Protein AF-A0A496Y5Y2-F1 (afdb_monomer)

pLDDT: mean 80.17, std 17.06, range [44.28, 97.12]

Nearest PDB structures (foldseek):
  6gow-assembly1_E  TM=5.289E-01  e=1.680E+00  Bacillus subtilis
  7vvz-assembly1_V  TM=5.048E-01  e=4.581E+00  Saccharomyces cerevisiae S288C
  5j9q-assembly1_H  TM=4.798E-01  e=9.865E+00  Saccharomyces cerevisiae S288C

Structure (mmCIF, N/CA/C/O backbone):
data_AF-A0A496Y5Y2-F1
#
_entry.id   AF-A0A496Y5Y2-F1
#
loop_
_atom_site.group_PDB
_atom_site.id
_atom_site.type_symbol
_atom_site.label_atom_id
_atom_site.label_alt_id
_atom_site.label_comp_id
_atom_site.label_asym_id
_atom_site.label_entity_id
_atom_site.label_seq_id
_atom_site.pdbx_PDB_ins_code
_atom_site.Cartn_x
_atom_site.Cartn_y
_atom_site.Cartn_z
_atom_site.occupancy
_atom_site.B_iso_or_equiv
_atom_site.auth_seq_id
_atom_site.auth_comp_id
_atom_site.auth_asym_id
_atom_site.auth_atom_id
_atom_site.pdbx_PDB_model_num
ATOM 1 N N . MET A 1 1 ? 45.580 12.566 -10.967 1.00 48.00 1 MET A N 1
ATOM 2 C CA . MET A 1 1 ? 44.424 12.598 -10.043 1.00 48.00 1 MET A CA 1
ATOM 3 C C . MET A 1 1 ? 43.063 12.927 -10.714 1.00 48.00 1 MET A C 1
ATOM 5 O O . MET A 1 1 ? 42.187 13.464 -10.059 1.00 48.00 1 MET A O 1
ATOM 9 N N . ARG A 1 2 ? 42.822 12.615 -12.010 1.00 55.28 2 ARG A N 1
ATOM 10 C CA . ARG A 1 2 ? 41.532 12.901 -12.714 1.00 55.28 2 ARG A CA 1
ATOM 11 C C . ARG A 1 2 ? 40.788 11.663 -13.256 1.00 55.28 2 ARG A C 1
ATOM 13 O O . ARG A 1 2 ? 39.727 11.809 -13.854 1.00 55.28 2 ARG A O 1
ATOM 20 N N . ARG A 1 3 ? 41.338 10.453 -13.093 1.00 49.59 3 ARG A N 1
ATOM 21 C CA . ARG A 1 3 ? 40.754 9.206 -13.633 1.00 49.59 3 ARG A CA 1
ATOM 22 C C . ARG A 1 3 ? 39.853 8.472 -12.635 1.00 49.59 3 ARG A C 1
ATOM 24 O O . ARG A 1 3 ? 38.839 7.930 -13.057 1.00 49.59 3 ARG A O 1
ATOM 31 N N . GLU A 1 4 ? 40.153 8.545 -11.341 1.00 50.28 4 GLU A N 1
ATOM 32 C CA . GLU A 1 4 ? 39.349 7.911 -10.281 1.00 50.28 4 GLU A CA 1
ATOM 33 C C . GLU A 1 4 ? 37.939 8.517 -10.192 1.00 50.28 4 GLU A C 1
ATOM 35 O O . GLU A 1 4 ? 36.958 7.790 -10.121 1.00 50.28 4 GLU A O 1
ATOM 40 N N . SER A 1 5 ? 37.800 9.833 -10.384 1.00 59.66 5 SER A N 1
ATOM 41 C CA . SER A 1 5 ? 36.500 10.525 -10.323 1.00 59.66 5 SER A CA 1
ATOM 42 C C . SER A 1 5 ? 35.500 10.113 -11.424 1.00 59.66 5 SER A C 1
ATOM 44 O O . SER A 1 5 ? 34.290 10.183 -11.217 1.00 59.66 5 SER A O 1
ATOM 46 N N . ARG A 1 6 ? 35.969 9.638 -12.592 1.00 56.00 6 ARG A N 1
ATOM 47 C CA . ARG A 1 6 ? 35.088 9.111 -13.660 1.00 56.00 6 ARG A CA 1
ATOM 48 C C . ARG A 1 6 ? 34.691 7.653 -13.433 1.00 56.00 6 ARG A C 1
ATOM 50 O O . ARG A 1 6 ? 33.589 7.277 -13.816 1.00 56.00 6 ARG A O 1
ATOM 57 N N . ALA A 1 7 ? 35.575 6.851 -12.841 1.00 55.88 7 ALA A N 1
ATOM 58 C CA . ALA A 1 7 ? 35.270 5.471 -12.477 1.00 55.88 7 ALA A CA 1
ATOM 59 C C . ALA A 1 7 ? 34.274 5.425 -11.307 1.00 55.88 7 ALA A C 1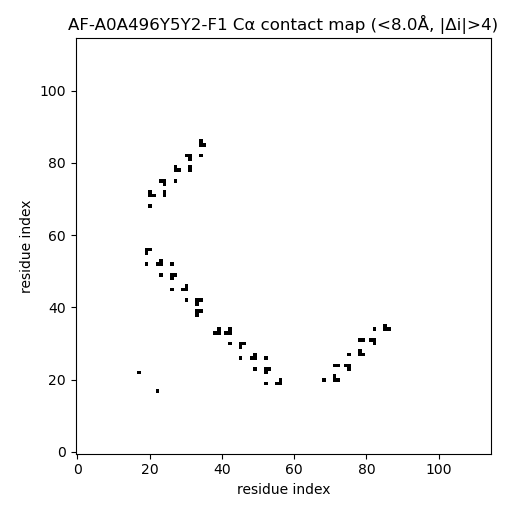
ATOM 61 O O . ALA A 1 7 ? 33.319 4.662 -11.375 1.00 55.88 7 ALA A O 1
ATOM 62 N N . GLU A 1 8 ? 34.420 6.313 -10.317 1.00 56.53 8 GLU A N 1
ATOM 63 C CA . GLU A 1 8 ? 33.485 6.453 -9.193 1.00 56.53 8 GLU A CA 1
ATOM 64 C C . GLU A 1 8 ? 32.102 6.938 -9.656 1.00 56.53 8 GLU A C 1
ATOM 66 O O . GLU A 1 8 ? 31.092 6.343 -9.293 1.00 56.53 8 GLU A O 1
ATOM 71 N N . LYS A 1 9 ? 32.042 7.949 -10.543 1.00 53.91 9 LYS A N 1
ATOM 72 C CA . LYS A 1 9 ? 30.776 8.404 -11.152 1.00 53.91 9 LYS A CA 1
ATOM 73 C C . LYS A 1 9 ? 30.080 7.302 -11.943 1.00 53.91 9 LYS A C 1
ATOM 75 O O . LYS A 1 9 ? 28.887 7.107 -11.766 1.00 53.91 9 LYS A O 1
ATOM 80 N N . ARG A 1 10 ? 30.824 6.542 -12.755 1.00 51.69 10 ARG A N 1
ATOM 81 C CA . ARG A 1 10 ? 30.268 5.395 -13.486 1.00 51.69 10 ARG A CA 1
ATOM 82 C C . ARG A 1 10 ? 29.824 4.276 -12.555 1.00 51.69 10 ARG A C 1
ATOM 84 O O . ARG A 1 10 ? 28.819 3.649 -12.828 1.00 51.69 10 ARG A O 1
ATOM 91 N N . LYS A 1 11 ? 30.529 4.030 -11.451 1.00 46.38 11 LYS A N 1
ATOM 92 C CA . LYS A 1 11 ? 30.129 3.046 -10.435 1.00 46.38 11 LYS A CA 1
ATOM 93 C C . LYS A 1 11 ? 28.851 3.479 -9.704 1.00 46.38 11 LYS A C 1
ATOM 95 O O . LYS A 1 11 ? 28.017 2.632 -9.413 1.00 46.38 11 LYS A O 1
ATOM 100 N N . MET A 1 12 ? 28.665 4.784 -9.483 1.00 46.72 12 MET A N 1
ATOM 101 C CA . MET A 1 12 ? 27.415 5.377 -8.989 1.00 46.72 12 MET A CA 1
ATOM 102 C C . MET A 1 12 ? 26.275 5.290 -10.021 1.00 46.72 12 MET A C 1
ATOM 104 O O . MET A 1 12 ? 25.156 4.955 -9.646 1.00 46.72 12 MET A O 1
ATOM 108 N N . GLU A 1 13 ? 26.564 5.520 -11.308 1.00 47.47 13 GLU A N 1
ATOM 109 C CA . GLU A 1 13 ? 25.624 5.344 -12.434 1.00 47.47 13 GLU A CA 1
ATOM 110 C C . GLU A 1 13 ? 25.242 3.861 -12.651 1.00 47.47 13 GLU A C 1
ATOM 112 O O . GLU A 1 13 ? 24.101 3.538 -12.949 1.00 47.47 13 GLU A O 1
ATOM 117 N N . LEU A 1 14 ? 26.170 2.927 -12.414 1.00 45.72 14 LEU A N 1
ATOM 118 C CA . LEU A 1 14 ? 25.931 1.477 -12.473 1.00 45.72 14 LEU A CA 1
ATOM 119 C C . LEU A 1 14 ? 25.177 0.935 -11.245 1.00 45.72 14 LEU A C 1
ATOM 121 O O . LEU A 1 14 ? 24.518 -0.096 -11.341 1.00 45.72 14 LEU A O 1
ATOM 125 N N . LEU A 1 15 ? 25.243 1.619 -10.098 1.00 44.66 15 LEU A N 1
ATOM 126 C CA . LEU A 1 15 ? 24.395 1.341 -8.929 1.00 44.66 15 LEU A CA 1
ATOM 127 C C . LEU A 1 15 ? 22.979 1.933 -9.076 1.00 44.66 15 LEU A C 1
ATOM 129 O O . LEU A 1 15 ? 22.099 1.595 -8.288 1.00 44.66 15 LEU A O 1
ATOM 133 N N . THR A 1 16 ? 22.751 2.781 -10.085 1.00 45.88 16 THR A N 1
ATOM 134 C CA . THR A 1 16 ? 21.462 3.425 -10.401 1.00 45.88 16 THR A CA 1
ATOM 135 C C . THR A 1 16 ? 20.723 2.776 -11.574 1.00 45.88 16 THR A C 1
ATOM 137 O O . THR A 1 16 ? 19.763 3.348 -12.075 1.00 45.88 16 THR A O 1
ATOM 140 N N . ASP A 1 17 ? 21.084 1.552 -11.967 1.00 54.47 17 ASP A N 1
ATOM 141 C CA . ASP A 1 17 ? 20.386 0.818 -13.037 1.00 54.47 17 ASP A CA 1
ATOM 142 C C . ASP A 1 17 ? 19.315 -0.154 -12.493 1.00 54.47 17 ASP A C 1
ATOM 144 O O . ASP A 1 17 ? 19.010 -1.209 -13.056 1.00 54.47 17 ASP A O 1
ATOM 148 N N . ILE A 1 18 ? 18.734 0.171 -11.332 1.00 62.22 18 ILE A N 1
ATOM 149 C CA . ILE A 1 18 ? 17.501 -0.479 -10.888 1.00 62.22 18 ILE A CA 1
ATOM 150 C C . ILE A 1 18 ? 16.373 0.173 -11.678 1.00 62.22 18 ILE A C 1
ATOM 152 O O . ILE A 1 18 ? 16.084 1.352 -11.489 1.00 62.22 18 ILE A O 1
ATOM 156 N N . SER A 1 19 ? 15.731 -0.609 -12.553 1.00 78.56 19 SER A N 1
ATOM 157 C CA . SER A 1 19 ? 14.533 -0.178 -13.280 1.00 78.56 19 SER A CA 1
ATOM 158 C C . SER A 1 19 ? 13.595 0.597 -12.340 1.00 78.56 19 SER A C 1
ATOM 160 O O . SER A 1 19 ? 13.267 0.071 -11.271 1.00 78.56 19 SER A O 1
ATOM 162 N N . PRO A 1 20 ? 13.110 1.791 -12.720 1.00 84.94 20 PRO A N 1
ATOM 163 C CA . PRO A 1 20 ? 12.213 2.593 -11.886 1.00 84.94 20 PRO A CA 1
ATOM 164 C C . PRO A 1 20 ? 11.000 1.799 -11.372 1.00 84.94 20 PRO A C 1
ATOM 166 O O . PRO A 1 20 ? 10.566 1.962 -10.234 1.00 84.94 20 PRO A O 1
ATOM 169 N N . TYR A 1 21 ? 10.503 0.861 -12.184 1.00 88.00 21 TYR A N 1
ATOM 170 C CA . TYR A 1 21 ? 9.417 -0.055 -11.830 1.00 88.00 21 TYR A CA 1
ATOM 171 C C . TYR A 1 21 ? 9.813 -1.088 -10.774 1.00 88.00 21 TYR A C 1
ATOM 173 O O . TYR A 1 21 ? 8.991 -1.472 -9.949 1.00 88.00 21 TYR A O 1
ATOM 181 N N . ARG A 1 22 ? 11.067 -1.543 -10.775 1.00 88.62 22 ARG A N 1
ATOM 182 C CA . ARG A 1 22 ? 11.581 -2.454 -9.749 1.00 88.62 22 ARG A CA 1
ATOM 183 C C . ARG A 1 22 ? 11.719 -1.742 -8.406 1.00 88.62 22 ARG A C 1
ATOM 185 O O . ARG A 1 22 ? 11.389 -2.337 -7.386 1.00 88.62 22 ARG A O 1
ATOM 192 N N . GLU A 1 23 ? 12.141 -0.479 -8.408 1.00 90.38 23 GLU A N 1
ATOM 193 C CA . GLU A 1 23 ? 12.161 0.331 -7.187 1.00 90.38 23 GLU A CA 1
ATOM 194 C C . GLU A 1 23 ? 10.740 0.595 -6.673 1.00 90.38 23 GLU A C 1
ATOM 196 O O . GLU A 1 23 ? 10.469 0.377 -5.496 1.00 90.38 23 GLU A O 1
ATOM 201 N N . LEU A 1 24 ? 9.795 0.962 -7.548 1.00 92.75 24 LEU A N 1
ATOM 202 C CA . LEU A 1 24 ? 8.393 1.129 -7.153 1.00 92.75 24 LEU A CA 1
ATOM 203 C C . LEU A 1 24 ? 7.793 -0.162 -6.573 1.00 92.75 24 LEU A C 1
ATOM 205 O O . LEU A 1 24 ? 7.074 -0.108 -5.574 1.00 92.75 24 LEU A O 1
ATOM 209 N N . LEU A 1 25 ? 8.099 -1.318 -7.169 1.00 93.62 25 LEU A N 1
ATOM 210 C CA . LEU A 1 25 ? 7.681 -2.616 -6.642 1.00 93.62 25 LEU A CA 1
ATOM 211 C C . LEU A 1 25 ? 8.241 -2.850 -5.238 1.00 93.62 25 LEU A C 1
ATOM 213 O O . LEU A 1 25 ? 7.461 -3.112 -4.329 1.00 93.62 25 LEU A O 1
ATOM 217 N N . ARG A 1 26 ? 9.552 -2.661 -5.045 1.00 94.38 26 ARG A N 1
ATOM 218 C CA . ARG A 1 26 ? 10.209 -2.803 -3.738 1.00 94.38 26 ARG A CA 1
ATOM 219 C C . ARG A 1 26 ? 9.544 -1.929 -2.672 1.00 94.38 26 ARG A C 1
ATOM 221 O O . ARG A 1 26 ? 9.210 -2.419 -1.602 1.00 94.38 26 ARG A O 1
ATOM 228 N N . ARG A 1 27 ? 9.278 -0.655 -2.981 1.00 95.25 27 ARG A N 1
ATOM 229 C CA . ARG A 1 27 ? 8.580 0.263 -2.059 1.00 95.25 27 ARG A CA 1
ATOM 230 C C . ARG A 1 27 ? 7.139 -0.151 -1.778 1.00 95.25 27 ARG A C 1
ATOM 232 O O . ARG A 1 27 ? 6.636 0.067 -0.683 1.00 95.25 27 ARG A O 1
ATOM 239 N N . THR A 1 28 ? 6.459 -0.737 -2.758 1.00 95.81 28 THR A N 1
ATOM 240 C CA . THR A 1 28 ? 5.088 -1.234 -2.575 1.00 95.81 28 THR A CA 1
ATOM 241 C C . THR A 1 28 ? 5.064 -2.486 -1.695 1.00 95.81 28 THR A C 1
ATOM 243 O O . THR A 1 28 ? 4.176 -2.609 -0.857 1.00 95.81 28 THR A O 1
ATOM 246 N N . GLU A 1 29 ? 6.059 -3.367 -1.823 1.00 96.44 29 GLU A N 1
ATOM 247 C CA . GLU A 1 29 ? 6.254 -4.530 -0.947 1.00 96.44 29 GLU A CA 1
ATOM 248 C C . GLU A 1 29 ? 6.593 -4.097 0.498 1.00 96.44 29 GLU A C 1
ATOM 250 O O . GLU A 1 29 ? 6.011 -4.637 1.434 1.00 96.44 29 GLU A O 1
ATOM 255 N N . GLU A 1 30 ? 7.429 -3.066 0.695 1.00 95.88 30 GLU A N 1
ATOM 256 C CA . GLU A 1 30 ? 7.711 -2.478 2.023 1.00 95.88 30 GLU A CA 1
ATOM 257 C C . GLU A 1 30 ? 6.439 -1.938 2.705 1.00 95.88 30 GLU A C 1
ATOM 259 O O . GLU A 1 30 ? 6.203 -2.186 3.887 1.00 95.88 30 GLU A O 1
ATOM 264 N N . VAL A 1 31 ? 5.584 -1.223 1.960 1.00 96.19 31 VAL A N 1
ATOM 265 C CA . VAL A 1 31 ? 4.291 -0.732 2.473 1.00 96.19 31 VAL A CA 1
ATOM 266 C C . VAL A 1 31 ? 3.367 -1.893 2.843 1.00 96.19 31 VAL A C 1
ATOM 268 O O . VAL A 1 31 ? 2.705 -1.839 3.879 1.00 96.19 31 VAL A O 1
ATOM 271 N N . LEU A 1 32 ? 3.314 -2.936 2.012 1.00 95.81 32 LEU A N 1
ATOM 272 C CA . LEU A 1 32 ? 2.495 -4.115 2.278 1.00 95.81 32 LEU A CA 1
ATOM 273 C C . LEU A 1 32 ? 2.932 -4.812 3.567 1.00 95.81 32 LEU A C 1
ATOM 275 O O . LEU A 1 32 ? 2.092 -5.080 4.422 1.00 95.81 32 LEU A O 1
ATOM 279 N N . GLN A 1 33 ? 4.234 -5.042 3.727 1.00 95.62 33 GLN A N 1
ATOM 280 C CA . GLN A 1 33 ? 4.791 -5.660 4.925 1.00 95.62 33 GLN A CA 1
ATOM 281 C C . GLN A 1 33 ? 4.470 -4.837 6.180 1.00 95.62 33 GLN A C 1
ATOM 283 O O . GLN A 1 33 ? 3.973 -5.378 7.160 1.00 95.62 33 GLN A O 1
ATOM 288 N N . CYS A 1 34 ? 4.654 -3.516 6.124 1.00 94.38 34 CYS A N 1
ATOM 289 C CA . CYS A 1 34 ? 4.297 -2.610 7.217 1.00 94.38 34 CYS A CA 1
ATOM 290 C C . CYS A 1 34 ? 2.807 -2.717 7.606 1.00 94.38 34 CYS A C 1
ATOM 292 O O . CYS A 1 34 ? 2.467 -2.733 8.792 1.00 94.38 34 CYS A O 1
ATOM 294 N N . LEU A 1 35 ? 1.904 -2.847 6.625 1.00 92.88 35 LEU A N 1
ATOM 295 C CA . LEU A 1 35 ? 0.476 -3.047 6.884 1.00 92.88 35 LEU A CA 1
ATOM 296 C C . LEU A 1 35 ? 0.175 -4.403 7.533 1.00 92.88 35 LEU A C 1
ATOM 298 O O . LEU A 1 35 ? -0.677 -4.447 8.423 1.00 92.88 35 LEU A O 1
ATOM 302 N N . GLU A 1 36 ? 0.846 -5.471 7.098 1.00 93.25 36 GLU A N 1
ATOM 303 C CA . GLU A 1 36 ? 0.702 -6.831 7.639 1.00 93.25 36 GLU A CA 1
ATOM 304 C C . GLU A 1 36 ? 1.242 -6.946 9.071 1.00 93.25 36 GLU A C 1
ATOM 306 O O . GLU A 1 36 ? 0.613 -7.583 9.913 1.00 93.25 36 GLU A O 1
ATOM 311 N N . GLU A 1 37 ? 2.363 -6.286 9.363 1.00 93.62 37 GLU A N 1
ATOM 312 C CA . GLU A 1 37 ? 3.009 -6.286 10.681 1.00 93.62 37 GLU A CA 1
ATOM 313 C C . GLU A 1 37 ? 2.366 -5.299 11.670 1.00 93.62 37 GLU A C 1
ATOM 315 O O . GLU A 1 37 ? 2.613 -5.375 12.871 1.00 93.62 37 GLU A O 1
ATOM 320 N N . GLY A 1 38 ? 1.511 -4.388 11.193 1.00 88.25 38 GLY A N 1
ATOM 321 C CA . GLY A 1 38 ? 0.845 -3.409 12.056 1.00 88.25 38 GLY A CA 1
ATOM 322 C C . GLY A 1 38 ? 1.734 -2.235 12.472 1.00 88.25 38 GLY A C 1
ATOM 323 O O . GLY A 1 38 ? 1.407 -1.539 13.430 1.00 88.25 38 GLY A O 1
ATOM 324 N N . GLU A 1 39 ? 2.837 -1.987 11.764 1.00 91.38 39 GLU A N 1
ATOM 325 C CA . GLU A 1 39 ? 3.789 -0.913 12.070 1.00 91.38 39 GLU A CA 1
ATOM 326 C C . GLU A 1 39 ? 3.305 0.462 11.565 1.00 91.38 39 GLU A C 1
ATOM 328 O O . GLU A 1 39 ? 3.992 1.150 10.803 1.00 91.38 39 GLU A O 1
ATOM 333 N N . ASP A 1 40 ? 2.108 0.880 11.980 1.00 85.81 40 ASP A N 1
ATOM 334 C CA . ASP A 1 40 ? 1.414 2.051 11.424 1.00 85.81 40 ASP A CA 1
ATOM 335 C C . ASP A 1 40 ? 2.211 3.366 11.582 1.00 85.81 40 ASP A C 1
ATOM 337 O O . ASP A 1 40 ? 2.079 4.279 10.765 1.00 85.81 40 ASP A O 1
ATOM 341 N N . GLU A 1 41 ? 3.108 3.449 12.571 1.00 89.81 41 GLU A N 1
ATOM 342 C CA . GLU A 1 41 ? 4.010 4.591 12.791 1.00 89.81 41 GLU A CA 1
ATOM 343 C C . GLU A 1 41 ? 4.953 4.855 11.605 1.00 89.81 41 GLU A C 1
ATOM 345 O O . GLU A 1 41 ? 5.280 6.006 11.307 1.00 89.81 41 GLU A O 1
ATOM 350 N N . LYS A 1 42 ? 5.377 3.800 10.895 1.00 92.25 42 LYS A N 1
ATOM 351 C CA . LYS A 1 42 ? 6.293 3.901 9.744 1.00 92.25 42 LYS A CA 1
ATOM 352 C C . LYS A 1 42 ? 5.550 4.074 8.418 1.00 92.25 42 LYS A C 1
ATOM 354 O O . LYS A 1 42 ? 6.159 4.455 7.416 1.00 92.25 42 LYS A O 1
ATOM 359 N N . LEU A 1 43 ? 4.237 3.837 8.401 1.00 92.19 43 LEU A N 1
ATOM 360 C CA . LEU A 1 43 ? 3.432 3.787 7.181 1.00 92.19 43 LEU A CA 1
ATOM 361 C C . LEU A 1 43 ? 3.465 5.105 6.397 1.00 92.19 43 LEU A C 1
ATOM 363 O O . LEU A 1 43 ? 3.614 5.093 5.177 1.00 92.19 43 LEU A O 1
ATOM 367 N N . ALA A 1 44 ? 3.367 6.246 7.084 1.00 92.38 44 ALA A N 1
ATOM 368 C CA . ALA A 1 44 ? 3.377 7.560 6.437 1.00 92.38 44 ALA A CA 1
ATOM 369 C C . ALA A 1 44 ? 4.691 7.828 5.684 1.00 92.38 44 ALA A C 1
ATOM 371 O O . ALA A 1 44 ? 4.669 8.309 4.552 1.00 92.38 44 ALA A O 1
ATOM 372 N N . PHE A 1 45 ? 5.822 7.461 6.292 1.00 94.94 45 PHE A N 1
ATOM 373 C CA . PHE A 1 45 ? 7.143 7.589 5.682 1.00 94.94 45 PHE A CA 1
ATOM 374 C C . PHE A 1 45 ? 7.281 6.687 4.447 1.00 94.94 45 PHE A C 1
ATOM 376 O O . PHE A 1 45 ? 7.679 7.151 3.380 1.00 94.94 45 PHE A O 1
ATOM 383 N N . LEU A 1 46 ? 6.879 5.417 4.555 1.00 94.62 46 LEU A N 1
ATOM 384 C CA . LEU A 1 46 ? 6.956 4.464 3.442 1.00 94.62 46 LEU A CA 1
ATOM 385 C C . LEU A 1 46 ? 6.040 4.849 2.270 1.00 94.62 46 LEU A C 1
ATOM 387 O O . LEU A 1 46 ? 6.405 4.671 1.105 1.00 94.62 46 LEU A O 1
ATOM 391 N N . LEU A 1 47 ? 4.862 5.413 2.554 1.00 94.50 47 LEU A N 1
ATOM 392 C CA . LEU A 1 47 ? 3.959 5.929 1.525 1.00 94.50 47 LEU A CA 1
ATOM 393 C C . LEU A 1 47 ? 4.559 7.122 0.773 1.00 94.50 47 LEU A C 1
ATOM 395 O O . LEU A 1 47 ? 4.374 7.210 -0.444 1.00 94.50 47 LEU A O 1
ATOM 399 N N . ASP A 1 48 ? 5.281 8.011 1.460 1.00 94.69 48 ASP A N 1
ATOM 400 C CA . ASP A 1 48 ? 5.970 9.132 0.815 1.00 94.69 48 ASP A CA 1
ATOM 401 C C . ASP A 1 48 ? 7.126 8.647 -0.072 1.00 94.69 48 ASP A C 1
ATOM 403 O O . ASP A 1 48 ? 7.197 9.004 -1.248 1.00 94.69 48 ASP A O 1
ATOM 407 N N . GLU A 1 49 ? 7.952 7.721 0.423 1.00 94.25 49 GLU A N 1
ATOM 408 C CA . GLU A 1 49 ? 9.021 7.085 -0.360 1.00 94.25 49 GLU A CA 1
ATOM 409 C C . GLU A 1 49 ? 8.475 6.390 -1.619 1.00 94.25 49 GLU A C 1
ATOM 411 O O . GLU A 1 49 ? 8.985 6.579 -2.731 1.00 94.25 49 GLU A O 1
ATOM 416 N N . ARG A 1 50 ? 7.378 5.632 -1.482 1.00 94.88 50 ARG A N 1
ATOM 417 C CA . ARG A 1 50 ? 6.691 5.002 -2.618 1.00 94.88 50 ARG A CA 1
ATOM 418 C C . ARG A 1 50 ? 6.151 6.046 -3.598 1.00 94.88 50 ARG A C 1
ATOM 420 O O . ARG A 1 50 ? 6.267 5.869 -4.814 1.00 94.88 50 ARG A O 1
ATOM 427 N N . ARG A 1 51 ? 5.565 7.139 -3.099 1.00 94.50 51 ARG A N 1
ATOM 428 C CA . ARG A 1 51 ? 5.069 8.243 -3.933 1.00 94.50 51 ARG A CA 1
ATOM 429 C C . ARG A 1 51 ? 6.206 8.888 -4.718 1.00 94.50 51 ARG A C 1
ATOM 431 O O . ARG A 1 51 ? 6.040 9.138 -5.910 1.00 94.50 51 ARG A O 1
ATOM 438 N N . ASN A 1 52 ? 7.355 9.111 -4.089 1.00 92.00 52 ASN A N 1
ATOM 439 C CA . ASN A 1 52 ? 8.537 9.665 -4.741 1.00 92.00 52 ASN A CA 1
ATOM 440 C C . ASN A 1 52 ? 9.037 8.741 -5.864 1.00 92.00 52 ASN A C 1
ATOM 442 O O . ASN A 1 52 ? 9.275 9.211 -6.979 1.00 92.00 52 ASN A O 1
ATOM 446 N N . ALA A 1 53 ? 9.085 7.424 -5.629 1.00 90.06 53 ALA A N 1
ATOM 447 C CA . ALA A 1 53 ? 9.420 6.439 -6.660 1.00 90.06 53 ALA A CA 1
ATOM 448 C C . ALA A 1 53 ? 8.439 6.471 -7.850 1.00 90.06 53 ALA A C 1
ATOM 450 O O . ALA A 1 53 ? 8.861 6.469 -9.008 1.00 90.06 53 ALA A O 1
ATOM 451 N N . PHE A 1 54 ? 7.133 6.577 -7.584 1.00 91.19 54 PHE A N 1
ATOM 452 C CA . PHE A 1 54 ? 6.116 6.710 -8.631 1.00 91.19 54 PHE A CA 1
ATOM 453 C C . PHE A 1 54 ? 6.271 8.010 -9.433 1.00 91.19 54 PHE A C 1
ATOM 455 O O . PHE A 1 54 ? 6.255 7.993 -10.663 1.00 91.19 54 PHE A O 1
ATOM 462 N N . MET A 1 55 ? 6.488 9.141 -8.757 1.00 91.00 55 MET A N 1
ATOM 463 C CA . MET A 1 55 ? 6.689 10.431 -9.424 1.00 91.00 55 MET A CA 1
ATOM 464 C C . MET A 1 55 ? 7.937 10.436 -10.309 1.00 91.00 55 MET A C 1
ATOM 466 O O . MET A 1 55 ? 7.928 11.075 -11.361 1.00 91.00 55 MET A O 1
ATOM 470 N N . ASN A 1 56 ? 8.989 9.709 -9.927 1.00 86.31 56 ASN A N 1
ATOM 471 C CA . ASN A 1 56 ? 10.179 9.543 -10.760 1.00 86.31 56 ASN A CA 1
ATOM 472 C C . ASN A 1 56 ? 9.862 8.802 -12.067 1.00 86.31 56 ASN A C 1
ATOM 474 O O . ASN A 1 56 ? 10.327 9.230 -13.121 1.00 86.31 56 ASN A O 1
ATOM 478 N N . ILE A 1 57 ? 9.006 7.772 -12.030 1.00 85.94 57 ILE A N 1
ATOM 479 C CA . ILE A 1 57 ? 8.506 7.108 -13.247 1.00 85.94 57 ILE A CA 1
ATOM 480 C C . ILE A 1 57 ? 7.710 8.094 -14.108 1.00 85.94 57 ILE A C 1
ATOM 482 O O . ILE A 1 57 ? 7.957 8.197 -15.306 1.00 85.94 57 ILE A O 1
ATOM 486 N N . CYS A 1 58 ? 6.789 8.859 -13.512 1.00 85.50 58 CYS A N 1
ATOM 487 C CA . CYS A 1 58 ? 5.966 9.821 -14.254 1.00 85.50 58 CYS A CA 1
ATOM 488 C C . CYS A 1 58 ? 6.787 10.932 -14.925 1.00 85.50 58 CYS A C 1
ATOM 490 O O . CYS A 1 58 ? 6.406 11.421 -15.986 1.00 85.50 58 CYS A O 1
ATOM 492 N N . ARG A 1 59 ? 7.904 11.342 -14.314 1.00 83.69 59 ARG A N 1
ATOM 493 C CA . ARG A 1 59 ? 8.825 12.351 -14.863 1.00 83.69 59 ARG A CA 1
ATOM 494 C C . ARG A 1 59 ? 9.732 11.802 -15.967 1.00 83.69 59 ARG A C 1
ATOM 496 O O . ARG A 1 59 ? 10.225 12.595 -16.760 1.00 83.69 59 ARG A O 1
ATOM 503 N N . GLY A 1 60 ? 9.941 10.485 -16.016 1.00 70.94 60 GLY A N 1
ATOM 504 C CA . GLY A 1 60 ? 10.878 9.815 -16.926 1.00 70.94 60 GLY A CA 1
ATOM 505 C C . GLY A 1 60 ? 10.483 9.818 -18.407 1.00 70.94 60 GLY A C 1
ATOM 506 O O . GLY A 1 60 ? 11.278 9.400 -19.237 1.00 70.94 60 GLY A O 1
ATOM 507 N N . GLY A 1 61 ? 9.292 10.310 -18.764 1.00 60.16 61 GLY A N 1
ATOM 508 C CA . GLY A 1 61 ? 8.818 10.318 -20.150 1.00 60.16 61 GLY A CA 1
ATOM 509 C C . GLY A 1 61 ? 8.582 8.915 -20.728 1.00 60.16 61 GLY A C 1
ATOM 510 O O . GLY A 1 61 ? 8.880 7.889 -20.119 1.00 60.16 61 GLY A O 1
ATOM 511 N N . THR A 1 62 ? 7.987 8.858 -21.920 1.00 54.44 62 THR A N 1
ATOM 512 C CA . THR A 1 62 ? 7.737 7.618 -22.676 1.00 54.44 62 THR A CA 1
ATOM 513 C C . THR A 1 62 ? 9.026 7.100 -23.316 1.00 54.44 62 THR A C 1
ATOM 515 O O . THR A 1 62 ? 9.167 7.100 -24.538 1.00 54.44 62 THR A O 1
ATOM 518 N N . GLU A 1 63 ? 9.995 6.695 -22.503 1.00 59.72 63 GLU A N 1
ATOM 519 C CA . GLU A 1 63 ? 11.118 5.903 -22.995 1.00 59.72 63 GLU A CA 1
ATOM 520 C C . GLU A 1 63 ? 10.656 4.470 -23.289 1.00 59.72 63 GLU A C 1
ATOM 522 O O . GLU A 1 63 ? 9.678 3.976 -22.718 1.00 59.72 63 GLU A O 1
ATOM 527 N N . LEU A 1 64 ? 11.342 3.807 -24.225 1.00 59.91 64 LEU A N 1
ATOM 528 C CA . LEU A 1 64 ? 11.091 2.409 -24.571 1.00 59.91 64 LEU A CA 1
ATOM 529 C C . LEU A 1 64 ? 11.152 1.556 -23.300 1.00 59.91 64 LEU A C 1
ATOM 531 O O . LEU A 1 64 ? 12.216 1.361 -22.715 1.00 59.91 64 LEU A O 1
ATOM 535 N N . LEU A 1 65 ? 9.990 1.058 -22.875 1.00 68.44 65 LEU A N 1
ATOM 536 C CA . LEU A 1 65 ? 9.883 0.271 -21.656 1.00 68.44 65 LEU A CA 1
ATOM 537 C C . LEU A 1 65 ? 10.672 -1.038 -21.817 1.00 68.44 65 LEU A C 1
ATOM 539 O O . LEU A 1 65 ? 10.487 -1.743 -22.816 1.00 68.44 65 LEU A O 1
ATOM 543 N N . PRO A 1 66 ? 11.518 -1.402 -20.838 1.00 70.75 66 PRO A N 1
ATOM 544 C CA . PRO A 1 66 ? 12.145 -2.716 -20.796 1.00 70.75 66 PRO A CA 1
ATOM 545 C C . PRO A 1 66 ? 11.115 -3.849 -20.928 1.00 70.75 66 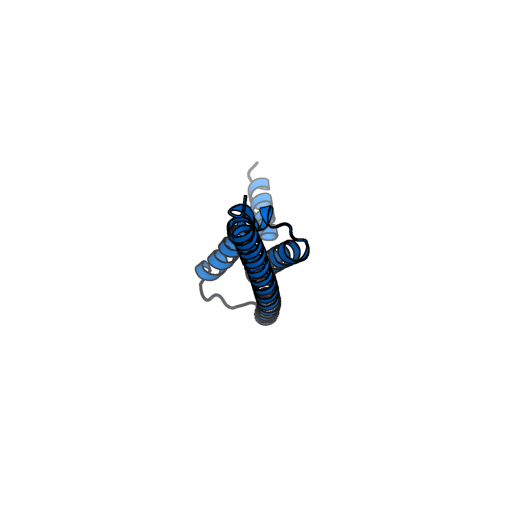PRO A C 1
ATOM 547 O O . PRO A 1 66 ? 9.985 -3.737 -20.447 1.00 70.75 66 PRO A O 1
ATOM 550 N N . ARG A 1 67 ? 11.504 -4.978 -21.542 1.00 71.56 67 ARG A N 1
ATOM 551 C CA . ARG A 1 6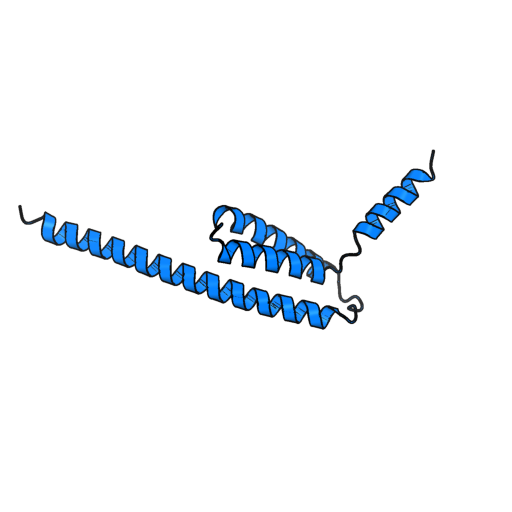7 ? 10.607 -6.136 -21.763 1.00 71.56 67 ARG A CA 1
ATOM 552 C C . ARG A 1 67 ? 9.915 -6.628 -20.484 1.00 71.56 67 ARG A C 1
ATOM 554 O O . ARG A 1 67 ? 8.763 -7.050 -20.546 1.00 71.56 67 ARG A O 1
ATOM 561 N N . ASP A 1 68 ? 10.585 -6.527 -19.340 1.00 79.06 68 ASP A N 1
ATOM 562 C CA . ASP A 1 68 ? 10.083 -7.033 -18.057 1.00 79.06 68 ASP A CA 1
ATOM 563 C C . ASP A 1 68 ? 9.138 -6.061 -17.332 1.00 79.06 68 ASP A C 1
ATOM 565 O O . ASP A 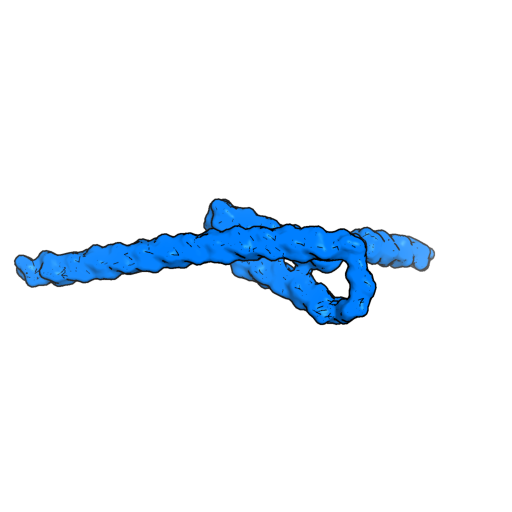1 68 ? 8.496 -6.434 -16.348 1.00 79.06 68 ASP A O 1
ATOM 569 N N . THR A 1 69 ? 8.984 -4.828 -17.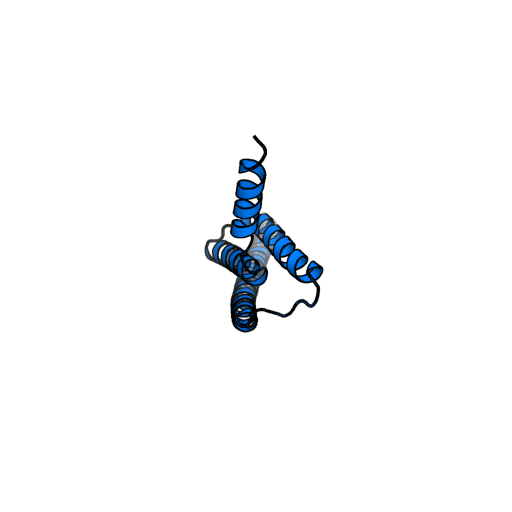827 1.00 80.62 69 THR A N 1
ATOM 570 C CA . THR A 1 69 ? 8.162 -3.795 -17.182 1.00 80.62 69 THR A CA 1
ATOM 571 C C . THR A 1 69 ? 6.712 -4.235 -16.990 1.00 80.62 69 THR A C 1
ATOM 573 O O . THR A 1 69 ? 6.124 -3.965 -15.946 1.00 80.62 69 THR A O 1
ATOM 576 N N . ALA A 1 70 ? 6.137 -4.972 -17.945 1.00 85.19 70 ALA A N 1
ATOM 577 C CA . ALA A 1 70 ? 4.771 -5.483 -17.824 1.00 85.19 70 ALA A CA 1
ATOM 578 C C . ALA A 1 70 ? 4.606 -6.456 -16.642 1.00 85.19 70 ALA A C 1
ATOM 580 O O . ALA A 1 70 ? 3.578 -6.439 -15.962 1.00 85.19 70 ALA A O 1
ATOM 581 N N . SER A 1 71 ? 5.626 -7.278 -16.373 1.00 88.75 71 SER A N 1
ATOM 582 C CA . SER A 1 71 ? 5.643 -8.192 -15.227 1.00 88.75 71 SER A CA 1
ATOM 583 C C . SER A 1 71 ? 5.696 -7.413 -13.912 1.00 88.75 71 SER A C 1
ATOM 585 O O . SER A 1 71 ? 4.948 -7.706 -12.979 1.00 88.75 71 SER A O 1
ATOM 587 N N . TRP A 1 72 ? 6.523 -6.364 -13.849 1.00 88.75 72 TRP A N 1
ATOM 588 C CA . TRP A 1 72 ? 6.665 -5.542 -12.642 1.00 88.75 72 TRP A CA 1
ATOM 589 C C . TRP A 1 72 ? 5.405 -4.735 -12.362 1.00 88.75 72 TRP A C 1
ATOM 591 O O . TRP A 1 72 ? 4.940 -4.730 -11.229 1.00 88.75 72 TRP A O 1
ATOM 601 N N . ILE A 1 73 ? 4.786 -4.149 -13.390 1.00 89.12 73 IL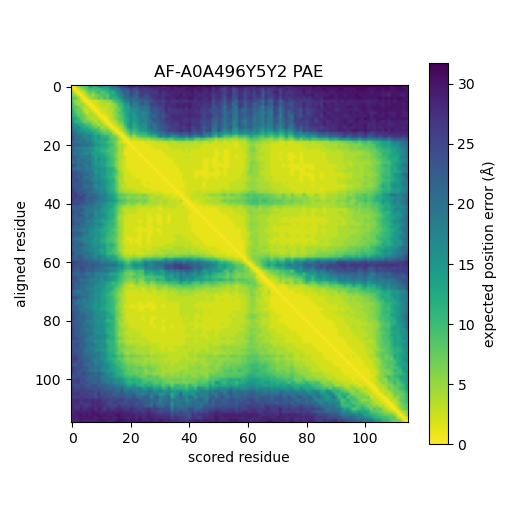E A N 1
ATOM 602 C CA . ILE A 1 73 ? 3.500 -3.451 -13.257 1.00 89.12 73 ILE A CA 1
ATOM 603 C C . ILE A 1 73 ? 2.414 -4.394 -12.729 1.00 89.12 73 ILE A C 1
ATOM 605 O O . ILE A 1 73 ? 1.635 -3.994 -11.866 1.00 89.12 73 ILE A O 1
ATOM 609 N N . ARG A 1 74 ? 2.358 -5.645 -13.209 1.00 93.31 74 ARG A N 1
ATOM 610 C CA . ARG A 1 74 ? 1.391 -6.629 -12.699 1.00 93.31 74 ARG A CA 1
ATOM 611 C C . ARG A 1 74 ? 1.603 -6.896 -11.208 1.00 93.31 74 ARG A C 1
ATOM 613 O O . ARG A 1 74 ? 0.653 -6.780 -10.445 1.00 93.31 74 ARG A O 1
ATOM 620 N N . ARG A 1 75 ? 2.843 -7.170 -10.792 1.00 93.56 75 ARG A N 1
ATOM 621 C CA . ARG A 1 75 ? 3.180 -7.407 -9.377 1.00 93.56 75 ARG A CA 1
ATOM 622 C C . ARG A 1 75 ? 2.899 -6.195 -8.490 1.00 93.56 75 ARG A C 1
ATOM 624 O O . ARG A 1 75 ? 2.422 -6.363 -7.373 1.00 93.56 75 ARG A O 1
ATOM 631 N N . ILE A 1 76 ? 3.164 -4.983 -8.987 1.00 94.25 76 ILE A N 1
ATOM 632 C CA . ILE A 1 76 ? 2.834 -3.737 -8.280 1.00 94.25 76 ILE A CA 1
ATOM 633 C C . ILE A 1 76 ? 1.330 -3.677 -8.015 1.00 94.25 76 ILE A C 1
ATOM 635 O O . ILE A 1 76 ? 0.935 -3.470 -6.874 1.00 94.25 76 ILE A O 1
ATOM 639 N N . ARG A 1 77 ? 0.497 -3.929 -9.035 1.00 94.94 77 ARG A N 1
ATOM 640 C CA . ARG A 1 77 ? -0.967 -3.940 -8.881 1.00 94.94 77 ARG A CA 1
ATOM 641 C C . ARG A 1 77 ? -1.439 -4.987 -7.878 1.00 94.94 77 ARG A C 1
ATOM 643 O O . ARG A 1 77 ? -2.226 -4.667 -7.000 1.00 94.94 77 ARG A O 1
ATOM 650 N N . GLU A 1 78 ? -0.917 -6.208 -7.961 1.00 96.12 78 GLU A N 1
ATOM 651 C CA . GLU A 1 78 ? -1.252 -7.275 -7.007 1.00 96.12 78 GLU A CA 1
ATOM 652 C C . GLU A 1 78 ? -0.908 -6.878 -5.560 1.00 96.12 78 GLU A C 1
ATOM 654 O O . GLU A 1 78 ? -1.685 -7.135 -4.639 1.00 96.12 78 GLU A O 1
ATOM 659 N N . CYS A 1 79 ? 0.228 -6.205 -5.346 1.00 95.12 79 CYS A N 1
ATOM 660 C CA . 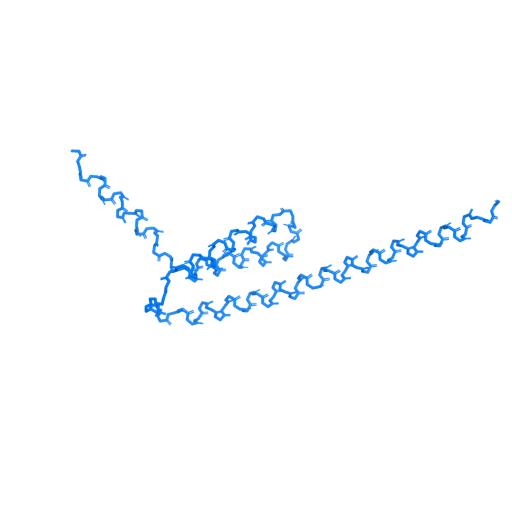CYS A 1 79 ? 0.590 -5.680 -4.028 1.00 95.12 79 CYS A CA 1
ATOM 661 C C . CYS A 1 79 ? -0.329 -4.526 -3.596 1.00 95.12 79 CYS A C 1
ATOM 663 O O . CYS A 1 79 ? -0.761 -4.491 -2.447 1.00 95.12 79 CYS A O 1
ATOM 665 N N . GLU A 1 80 ? -0.673 -3.605 -4.499 1.00 94.75 80 GLU A N 1
ATOM 666 C CA . GLU A 1 80 ? -1.589 -2.487 -4.227 1.00 94.75 80 GLU A CA 1
ATOM 667 C C . GLU A 1 80 ? -2.995 -2.955 -3.838 1.00 94.75 80 GLU A C 1
ATOM 669 O O . GLU A 1 80 ? -3.598 -2.402 -2.912 1.00 94.75 80 GLU A O 1
ATOM 674 N N . ASP A 1 81 ? -3.505 -3.992 -4.499 1.00 97.12 81 ASP A N 1
ATOM 675 C CA . ASP A 1 81 ? -4.804 -4.589 -4.191 1.00 97.12 81 ASP A CA 1
ATOM 676 C C . ASP A 1 81 ? -4.809 -5.197 -2.781 1.00 97.12 81 ASP A C 1
ATOM 678 O O . ASP A 1 81 ? -5.764 -5.011 -2.013 1.00 97.12 81 ASP A O 1
ATOM 682 N N . ARG A 1 82 ? -3.710 -5.859 -2.391 1.00 96.38 82 ARG A N 1
ATOM 683 C CA . ARG A 1 82 ? -3.520 -6.377 -1.026 1.00 96.38 82 ARG A CA 1
ATOM 684 C C . ARG A 1 82 ? -3.433 -5.251 0.001 1.00 96.38 82 ARG A C 1
ATOM 686 O O . ARG A 1 82 ? -4.172 -5.289 0.983 1.00 96.38 82 ARG A O 1
ATOM 693 N N . CYS A 1 83 ? -2.620 -4.222 -0.249 1.00 94.75 83 CYS A N 1
ATOM 694 C CA . CYS A 1 83 ? -2.528 -3.043 0.617 1.00 94.75 83 CYS A CA 1
ATOM 695 C C . CYS A 1 83 ? -3.900 -2.393 0.823 1.00 94.75 83 CYS A C 1
ATOM 697 O O . CYS A 1 83 ? -4.289 -2.085 1.947 1.00 94.75 83 CYS A O 1
ATOM 699 N N . THR A 1 84 ? -4.664 -2.226 -0.258 1.00 94.69 84 THR A N 1
ATOM 700 C CA . THR A 1 84 ? -6.004 -1.629 -0.219 1.0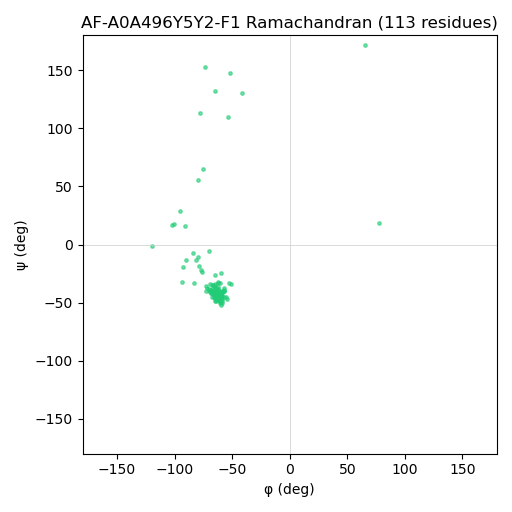0 94.69 84 THR A CA 1
ATOM 701 C C . THR A 1 84 ? -6.971 -2.478 0.598 1.00 94.69 84 THR A C 1
ATOM 703 O O . THR A 1 84 ? -7.762 -1.942 1.374 1.00 94.69 84 THR A O 1
ATOM 706 N N . SER A 1 85 ? -6.910 -3.800 0.443 1.00 95.94 85 SER A N 1
ATOM 707 C CA . SER A 1 85 ? -7.755 -4.734 1.189 1.00 95.94 85 SER A CA 1
ATOM 708 C C . SER A 1 85 ? -7.446 -4.696 2.688 1.00 95.94 85 SER A C 1
ATOM 710 O O . SER A 1 85 ? -8.366 -4.572 3.495 1.00 95.94 85 SER A O 1
ATOM 712 N N . LEU A 1 86 ? -6.162 -4.703 3.063 1.00 93.94 86 LEU A N 1
ATOM 713 C CA . LEU A 1 86 ? -5.726 -4.591 4.459 1.00 93.94 86 LEU A CA 1
ATOM 714 C C . LEU A 1 86 ? -6.093 -3.236 5.071 1.00 93.94 86 LEU A C 1
ATOM 716 O O . LEU A 1 86 ? -6.618 -3.183 6.181 1.00 93.94 86 LEU A O 1
ATOM 720 N N . ALA A 1 87 ? -5.882 -2.140 4.341 1.00 91.81 87 ALA A N 1
ATOM 721 C CA . ALA A 1 87 ? -6.236 -0.802 4.806 1.00 91.81 87 ALA A CA 1
ATOM 722 C C . ALA A 1 87 ? -7.751 -0.650 5.030 1.00 91.81 87 ALA A C 1
ATOM 724 O O . ALA A 1 87 ? -8.168 -0.033 6.010 1.00 91.81 87 ALA A O 1
ATOM 725 N N . LYS A 1 88 ? -8.584 -1.240 4.158 1.00 94.44 88 LYS A N 1
ATOM 726 C CA . LYS A 1 88 ? -10.044 -1.288 4.349 1.00 94.44 88 LYS A CA 1
ATOM 727 C C . LYS A 1 88 ? -10.418 -2.092 5.591 1.00 94.44 88 LYS A C 1
ATOM 729 O O . LYS A 1 88 ? -11.144 -1.574 6.428 1.00 94.44 88 LYS A O 1
ATOM 734 N N . ALA A 1 89 ? -9.864 -3.293 5.751 1.00 92.81 89 ALA A N 1
ATOM 735 C CA . ALA A 1 89 ? -10.128 -4.128 6.920 1.00 92.81 89 ALA A CA 1
ATOM 736 C C . ALA A 1 89 ? -9.734 -3.428 8.235 1.00 92.81 89 ALA A C 1
ATOM 738 O O . ALA A 1 89 ? -10.522 -3.409 9.179 1.00 92.81 89 ALA A O 1
ATOM 739 N N . LYS A 1 90 ? -8.558 -2.782 8.278 1.00 90.44 90 LYS A N 1
ATOM 740 C CA . LYS A 1 90 ? -8.122 -1.970 9.427 1.00 90.44 90 LYS A CA 1
ATOM 741 C C . LYS A 1 90 ? -9.082 -0.814 9.704 1.00 90.44 90 LYS A C 1
ATOM 743 O O . LYS A 1 90 ? -9.486 -0.613 10.846 1.00 90.44 90 LYS A O 1
ATOM 748 N N . LYS A 1 91 ? -9.484 -0.070 8.669 1.00 92.00 91 LYS A N 1
ATOM 749 C CA . LYS A 1 91 ? -10.445 1.033 8.804 1.00 92.00 91 LYS A CA 1
ATOM 750 C C . LYS A 1 91 ? -11.779 0.549 9.376 1.00 92.00 91 LYS A C 1
ATOM 752 O O . LYS A 1 91 ? -12.303 1.188 10.285 1.00 92.00 91 LYS A O 1
ATOM 757 N N . ASP A 1 92 ? -12.313 -0.552 8.858 1.00 93.75 92 ASP A N 1
ATOM 758 C CA . ASP A 1 92 ? -13.589 -1.108 9.307 1.00 93.75 92 ASP A CA 1
ATOM 759 C C . ASP A 1 92 ? -13.500 -1.578 10.769 1.00 93.75 92 ASP A C 1
ATOM 761 O O . ASP A 1 92 ? -14.407 -1.306 11.556 1.00 93.75 92 ASP A O 1
ATOM 765 N N . GLY A 1 93 ? -12.376 -2.189 11.167 1.00 90.94 93 GLY A N 1
ATOM 766 C CA . GLY A 1 93 ? -12.095 -2.547 12.561 1.00 90.94 93 GLY A CA 1
ATOM 767 C C . GLY A 1 93 ? -12.091 -1.333 13.494 1.00 90.94 93 GLY A C 1
ATOM 768 O O . GLY A 1 93 ? -12.834 -1.302 14.474 1.00 90.94 93 GLY A O 1
ATOM 769 N N . ILE A 1 94 ? -11.352 -0.277 13.136 1.00 89.81 94 ILE A N 1
ATOM 770 C CA . ILE A 1 94 ? -11.311 0.977 13.909 1.00 89.81 94 ILE A CA 1
ATOM 771 C C . ILE A 1 94 ? -12.709 1.607 14.013 1.00 89.81 94 ILE A C 1
ATOM 773 O O . ILE A 1 94 ? -13.099 2.104 15.070 1.00 89.81 94 ILE A O 1
ATOM 777 N N . GLN A 1 95 ? -13.500 1.585 12.936 1.00 91.75 95 GLN A N 1
ATOM 778 C CA . GLN A 1 95 ? -14.869 2.109 12.958 1.00 91.75 95 GLN A CA 1
ATOM 779 C C . GLN A 1 95 ? -15.775 1.332 13.920 1.00 91.75 95 GLN A C 1
ATOM 781 O O . GLN A 1 95 ? -16.558 1.949 14.648 1.00 91.75 95 GLN A O 1
ATOM 786 N N . GLN A 1 96 ? -15.655 0.004 13.959 1.00 91.25 96 GLN A N 1
ATOM 787 C CA . GLN A 1 96 ? -16.395 -0.835 14.901 1.00 91.25 96 GLN A CA 1
ATOM 788 C C . GLN A 1 96 ? -15.982 -0.559 16.351 1.00 91.25 96 GLN A C 1
ATOM 790 O O . GLN A 1 96 ? -16.850 -0.414 17.214 1.00 91.25 96 GLN A O 1
ATOM 795 N N . GLU A 1 97 ? -14.683 -0.421 16.622 1.00 87.69 97 GLU A N 1
ATOM 796 C CA . GLU A 1 97 ? -14.167 -0.089 17.955 1.00 87.69 97 GLU A CA 1
ATOM 797 C C . GLU A 1 97 ? -14.662 1.279 18.437 1.00 87.69 97 GLU A C 1
ATOM 799 O O . GLU A 1 97 ? -15.188 1.393 19.547 1.00 87.69 97 GLU A O 1
ATOM 804 N N . LEU A 1 98 ? -14.596 2.306 17.584 1.00 89.19 98 LEU A N 1
ATOM 805 C CA . LEU A 1 98 ? -15.119 3.641 17.892 1.00 89.19 98 LEU A CA 1
ATOM 806 C C . LEU A 1 98 ? -16.623 3.614 18.185 1.00 89.19 98 LEU A C 1
ATOM 808 O O . LEU A 1 98 ? -17.099 4.277 19.110 1.00 89.19 98 LEU A O 1
ATOM 812 N N . GLN A 1 99 ? -17.388 2.828 17.426 1.00 89.88 99 GLN A N 1
ATOM 813 C CA . GLN A 1 99 ? -18.819 2.669 17.665 1.00 89.88 99 GLN A CA 1
ATOM 814 C C . GLN A 1 99 ? -19.100 1.932 18.982 1.00 89.88 99 GLN A C 1
ATOM 816 O O . GLN A 1 99 ? -20.022 2.309 19.709 1.00 89.88 99 GLN A O 1
ATOM 821 N N . ALA A 1 100 ? -18.297 0.923 19.326 1.00 86.69 100 ALA A N 1
ATOM 822 C CA . ALA A 1 100 ? -18.400 0.212 20.595 1.00 86.69 100 ALA A CA 1
ATOM 823 C C . ALA A 1 100 ? -18.086 1.124 21.792 1.00 86.69 100 ALA A C 1
ATOM 825 O O . ALA A 1 100 ? -18.820 1.091 22.782 1.00 86.69 100 ALA A O 1
ATOM 826 N N . ILE A 1 101 ? -17.057 1.973 21.692 1.00 86.69 101 ILE A N 1
ATOM 827 C CA . ILE A 1 101 ? -16.721 2.981 22.710 1.00 86.69 101 ILE A CA 1
ATOM 828 C C . ILE A 1 101 ? -17.894 3.946 22.894 1.00 86.69 101 ILE A C 1
ATOM 830 O O . ILE A 1 101 ? -18.418 4.069 24.000 1.00 86.69 101 ILE A O 1
ATOM 834 N N . ARG A 1 102 ? -18.398 4.530 21.800 1.00 85.50 102 ARG A N 1
ATOM 835 C CA . ARG A 1 102 ? -19.541 5.453 21.837 1.00 85.50 102 ARG A CA 1
ATOM 836 C C . ARG A 1 102 ? -20.785 4.820 22.466 1.00 85.50 102 ARG A C 1
ATOM 838 O O . ARG A 1 102 ? -21.512 5.474 23.211 1.00 85.50 102 ARG A O 1
ATOM 845 N N . ASN A 1 103 ? -21.050 3.547 22.172 1.00 85.06 103 ASN A N 1
ATOM 846 C CA . ASN A 1 103 ? -22.178 2.822 22.752 1.00 85.06 103 ASN A CA 1
ATOM 847 C C . ASN A 1 103 ? -21.981 2.559 24.254 1.00 85.06 103 ASN A C 1
ATOM 849 O O . ASN A 1 103 ? -22.935 2.716 25.013 1.00 85.06 103 ASN A O 1
ATOM 853 N N . LYS A 1 104 ? -20.765 2.216 24.700 1.00 79.69 104 LYS A N 1
ATOM 854 C CA . LYS A 1 104 ? -20.440 2.057 26.129 1.00 79.69 104 LYS A CA 1
ATOM 855 C C . LYS A 1 104 ? -20.573 3.371 26.899 1.00 79.69 104 LYS A C 1
ATOM 857 O O . LYS A 1 104 ? -21.187 3.378 27.960 1.00 79.69 104 LYS A O 1
ATOM 862 N N . GLU A 1 105 ? -20.074 4.478 26.355 1.00 73.25 105 GLU A N 1
ATOM 863 C CA . GLU A 1 105 ? -20.228 5.815 26.949 1.00 73.25 105 GLU A CA 1
ATOM 864 C C . GLU A 1 105 ? -21.701 6.223 27.048 1.00 73.25 105 GLU A C 1
ATOM 866 O O . GLU A 1 105 ? -22.154 6.726 28.076 1.00 73.25 105 GLU A O 1
ATOM 871 N N . ARG A 1 106 ? -22.488 5.937 26.004 1.00 70.50 106 ARG A N 1
ATOM 872 C CA . ARG A 1 106 ? -23.929 6.207 25.992 1.00 70.50 106 ARG A CA 1
ATOM 873 C C . ARG A 1 106 ? -24.679 5.383 27.039 1.00 70.50 106 ARG A C 1
ATOM 875 O O . ARG A 1 106 ? -25.562 5.920 27.700 1.00 70.50 106 ARG A O 1
ATOM 882 N N . LEU A 1 107 ? -24.326 4.109 27.218 1.00 64.75 107 LEU A N 1
ATOM 883 C CA . LEU A 1 107 ? -24.877 3.270 28.286 1.00 64.75 107 LEU A CA 1
ATOM 884 C C . LEU A 1 107 ? -24.469 3.808 29.666 1.00 64.75 107 LEU A C 1
ATOM 886 O O . LEU A 1 107 ? -25.328 3.956 30.528 1.00 64.75 107 LEU A O 1
ATOM 890 N N . GLY A 1 108 ? -23.205 4.193 29.854 1.00 68.06 108 GLY A N 1
ATOM 891 C CA . GLY A 1 108 ? -22.733 4.830 31.086 1.00 68.06 108 GLY A CA 1
ATOM 892 C C . GLY A 1 108 ? -23.508 6.104 31.437 1.00 68.06 108 GLY A C 1
ATOM 893 O O . GLY A 1 108 ? -23.871 6.296 32.590 1.00 68.06 108 GLY A O 1
ATOM 894 N N . HIS A 1 109 ? -23.858 6.930 30.449 1.00 61.31 109 HIS A N 1
ATOM 895 C CA . HIS A 1 109 ? -24.666 8.133 30.669 1.00 61.31 109 HIS A CA 1
ATOM 896 C C . HIS A 1 109 ? -26.149 7.823 30.965 1.00 61.31 109 HIS A C 1
ATOM 898 O O . HIS A 1 109 ? -26.780 8.521 31.760 1.00 61.31 109 HIS A O 1
ATOM 904 N N . ILE A 1 110 ? -26.730 6.795 30.336 1.00 59.69 110 ILE A N 1
ATOM 905 C CA . ILE A 1 110 ? -28.135 6.403 30.556 1.00 59.69 110 ILE A CA 1
ATOM 906 C C . ILE A 1 110 ? -28.315 5.737 31.928 1.00 59.69 110 ILE A C 1
ATOM 908 O O . ILE A 1 110 ? -29.296 6.013 32.615 1.00 59.69 110 ILE A O 1
ATOM 912 N N . TYR A 1 111 ? -27.369 4.890 32.336 1.00 58.69 111 TYR A N 1
ATOM 913 C CA . TYR A 1 111 ? -27.434 4.147 33.598 1.00 58.69 111 TYR A CA 1
ATOM 914 C C . TYR A 1 111 ? -26.745 4.864 34.774 1.00 58.69 111 TYR A C 1
ATOM 916 O O . TYR A 1 111 ? -27.066 4.577 35.921 1.00 58.69 111 TYR A O 1
ATOM 924 N N . GLY A 1 112 ? -25.845 5.821 34.522 1.00 54.34 112 GLY A N 1
ATOM 925 C CA . GLY A 1 112 ? -25.16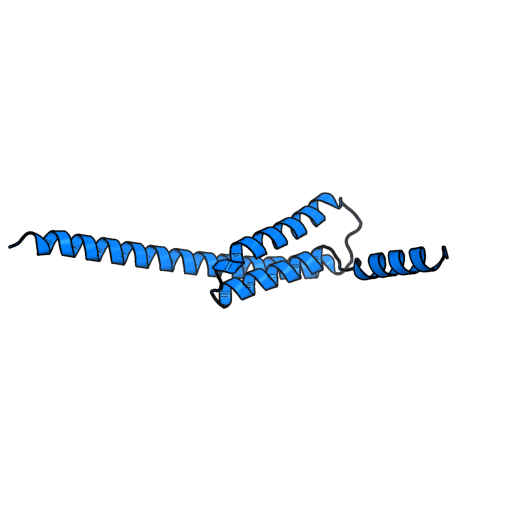1 6.613 35.556 1.00 54.34 112 GLY A CA 1
ATOM 926 C C . GLY A 1 112 ? -25.993 7.758 36.148 1.00 54.34 112 GLY A C 1
ATOM 927 O O . GLY A 1 112 ? -25.703 8.202 37.251 1.00 54.34 112 GLY A O 1
ATOM 928 N N . ASN A 1 113 ? -27.058 8.197 35.467 1.00 55.50 113 ASN A N 1
ATOM 929 C CA . ASN A 1 113 ? -27.975 9.246 35.943 1.00 55.50 113 ASN A CA 1
ATOM 930 C C . ASN A 1 113 ? -29.178 8.704 36.748 1.00 55.50 113 ASN A C 1
ATOM 932 O O . ASN A 1 113 ? -30.171 9.410 36.913 1.00 55.50 113 ASN A O 1
ATOM 936 N N . GLN A 1 114 ? -29.124 7.454 37.222 1.00 51.03 114 GLN A N 1
ATOM 937 C CA . GLN A 1 114 ? -30.173 6.853 38.065 1.00 51.03 114 GLN A CA 1
ATOM 938 C C . GLN A 1 114 ? -29.840 6.841 39.571 1.00 51.03 114 GLN A C 1
ATOM 940 O O . GLN A 1 114 ? -30.458 6.081 40.312 1.00 51.03 114 GLN A O 1
ATOM 945 N N . SER A 1 115 ? -28.879 7.652 40.033 1.00 44.28 115 SER A N 1
ATOM 946 C CA . SER A 1 115 ? -28.582 7.832 41.471 1.00 44.28 115 SER A CA 1
ATOM 947 C C . SER A 1 115 ? -28.984 9.215 41.962 1.00 44.28 115 SER A C 1
ATOM 949 O O . SER A 1 115 ? -28.659 10.189 41.249 1.00 44.28 115 SER A O 1
#

Foldseek 3Di:
DPPVVVVVVVVVVVVVPCPLLNQLLVLLVVLLVCLVVVVVVCNVVSVVSSVVSVVVVVVPPPDDDDPCSVVSVVSSVVSVVSSVVSVVVVVVVVVVVVVVVVVVVVVCVVVVPPD

Solvent-accessible surface area (backbone atoms only — not comparable to full-atom values): 6486 Å² total; per-residue (Å²): 144,73,64,65,67,55,54,53,51,48,52,54,55,64,70,60,69,64,51,57,57,56,52,31,31,52,34,44,50,53,44,36,50,35,63,75,72,62,44,65,88,53,44,66,60,40,51,49,55,30,48,52,37,49,50,51,51,71,69,61,60,94,59,88,72,60,89,61,49,65,60,40,54,50,53,38,50,57,41,48,55,50,41,52,51,51,53,49,52,52,52,54,51,53,52,52,52,53,51,51,51,54,51,52,54,50,47,50,58,66,64,62,70,76,118

Secondary structure (DSSP, 8-state):
--SHHHHHHHHHHHTT-S-HHHHHHHHHHHHHHHHHHT-HHHHHHHHHHHHHHHHHHHHT-S----TTHHHHHHHHHHHHHHHHHHHHHHHHHHHHHHHHHHHHHHHHHHHHT--

Mean predicted aligned error: 11.02 Å

Radius of gyration: 23.4 Å; Cα contacts (8 Å, |Δi|>4): 46; chains: 1; bounding box: 75×21×66 Å

Sequence (115 aa):
MRRESRAEKRKMELLTDISPYRELLRRTEEVLQCLEEGEDEKLAFLLDERRNAFMNICRGGTELLPRDTASWIRRIRECEDRCTSLAKAKKDGIQQELQAIRNKERLGHIYGNQS